Protein AF-A0AAE9PQ59-F1 (afdb_monomer)

InterPro domains:
  IPR004761 Spore germination GerAB [PF03845] (11-155)
  IPR004761 Spore germination GerAB [PTHR34975] (7-155)

Mean predicted aligned error: 8.72 Å

Organism: Paenibacillus polymyxa (NCBI:txid1406)

pLDDT: mean 81.07, std 12.49, range [33.56, 94.94]

Foldseek 3Di:
DDDPPDPPPPDDDPVLVVLLVVCVCPLPCVPVVLVVQCVPVVDPVSVVVVVVVVVVVVVVVVVVVVQCVVVPPDDQLGCQCVVVNVPRSVVVVVVVVVVVVVVVVVSLQVVLVVCCVPPVVPDDSVVVSVVVVVVVVVQVVVPPVSVSVVSVVVVD

Structure (mmCIF, N/CA/C/O backbone):
data_AF-A0AAE9PQ59-F1
#
_entry.id   AF-A0AAE9PQ59-F1
#
loop_
_atom_site.group_PDB
_atom_site.id
_atom_site.type_symbol
_atom_site.label_atom_id
_atom_site.label_alt_id
_atom_site.label_comp_id
_atom_site.label_asym_id
_atom_site.label_entity_id
_atom_site.label_seq_id
_atom_site.pdbx_PDB_ins_code
_atom_site.Cartn_x
_atom_site.Cartn_y
_atom_site.Cartn_z
_atom_site.occupancy
_atom_site.B_iso_or_equiv
_atom_site.auth_seq_id
_atom_site.auth_comp_id
_atom_site.auth_asym_id
_atom_site.auth_atom_id
_atom_site.pdbx_PDB_model_num
ATOM 1 N N . MET A 1 1 ? -29.056 -17.431 19.992 1.00 41.00 1 MET A N 1
ATOM 2 C CA . MET A 1 1 ? -27.764 -17.850 20.576 1.00 41.00 1 MET A CA 1
ATOM 3 C C . MET A 1 1 ? -27.004 -18.661 19.534 1.00 41.00 1 MET A C 1
ATOM 5 O O . MET A 1 1 ? -27.217 -19.858 19.429 1.00 41.00 1 MET A O 1
ATOM 9 N N . SER A 1 2 ? -26.170 -18.008 18.723 1.00 33.56 2 SER A N 1
ATOM 10 C CA . SER A 1 2 ? -25.179 -18.667 17.864 1.00 33.56 2 SER A CA 1
ATOM 11 C C . SER A 1 2 ? -23.840 -18.002 18.156 1.00 33.56 2 SER A C 1
ATOM 13 O O . SER A 1 2 ? -23.603 -16.869 17.738 1.00 33.56 2 SER A O 1
ATOM 15 N N . ASN A 1 3 ? -23.024 -18.677 18.966 1.00 41.50 3 ASN A N 1
ATOM 16 C CA . ASN A 1 3 ? -21.662 -18.279 19.300 1.00 41.50 3 ASN A CA 1
ATOM 17 C C . ASN A 1 3 ? -20.815 -18.270 18.022 1.00 41.50 3 ASN A C 1
ATOM 19 O O . ASN A 1 3 ? -20.245 -19.289 17.642 1.00 41.50 3 ASN A O 1
ATOM 23 N N . ILE A 1 4 ? -20.746 -17.117 17.356 1.00 45.62 4 ILE A N 1
ATOM 24 C CA . ILE A 1 4 ? -19.652 -16.825 16.434 1.00 45.62 4 ILE A CA 1
ATOM 25 C C . ILE A 1 4 ? -18.426 -16.655 17.338 1.00 45.62 4 ILE A C 1
ATOM 27 O O . ILE A 1 4 ? -18.472 -15.800 18.229 1.00 45.62 4 ILE A O 1
ATOM 31 N N . PRO A 1 5 ? -17.370 -17.473 17.196 1.00 38.03 5 PRO A N 1
ATOM 32 C CA . PRO A 1 5 ? -16.169 -17.305 17.998 1.00 38.03 5 PRO A CA 1
ATOM 33 C C . PRO A 1 5 ? -15.669 -15.882 17.764 1.00 38.03 5 PRO A C 1
ATOM 35 O O . PRO A 1 5 ? -15.430 -15.488 16.622 1.00 38.03 5 PRO A O 1
ATOM 38 N N . SER A 1 6 ? -15.574 -15.084 18.831 1.00 37.41 6 SER A N 1
ATOM 39 C CA . SER A 1 6 ? -14.991 -13.753 18.736 1.00 37.41 6 SER A CA 1
ATOM 40 C C . SER A 1 6 ? -13.585 -13.939 18.186 1.00 37.41 6 SER A C 1
ATOM 42 O O . SER A 1 6 ? -12.742 -14.529 18.868 1.00 37.41 6 SER A O 1
ATOM 44 N N . MET A 1 7 ? -13.355 -13.503 16.946 1.00 35.28 7 MET A N 1
ATOM 45 C CA . MET A 1 7 ? -12.026 -13.457 16.354 1.00 35.28 7 MET A CA 1
ATOM 46 C C . MET A 1 7 ? -11.129 -12.766 17.371 1.00 35.28 7 MET A C 1
ATOM 48 O O . MET A 1 7 ? -11.322 -11.586 17.672 1.00 35.28 7 MET A O 1
ATOM 52 N N . LYS A 1 8 ? -10.234 -13.541 17.988 1.00 37.78 8 LYS A N 1
ATOM 53 C CA . LYS A 1 8 ? -9.252 -13.051 18.948 1.00 37.78 8 LYS A CA 1
ATOM 54 C C . LYS A 1 8 ? -8.582 -11.881 18.238 1.00 37.78 8 LYS A C 1
ATOM 56 O O . LYS A 1 8 ? -7.974 -12.100 17.197 1.00 37.78 8 LYS A O 1
ATOM 61 N N . GLN A 1 9 ? -8.799 -10.651 18.707 1.00 48.22 9 GLN A N 1
ATOM 62 C CA . GLN A 1 9 ? -8.164 -9.483 18.105 1.00 48.22 9 GLN A CA 1
ATOM 63 C C . GLN A 1 9 ? -6.660 -9.727 18.198 1.00 48.22 9 GLN A C 1
ATOM 65 O O . GLN A 1 9 ? -6.089 -9.645 19.287 1.00 48.22 9 GLN A O 1
ATOM 70 N N . GLU A 1 10 ? -6.051 -10.129 17.084 1.00 57.03 10 GLU A N 1
ATOM 71 C CA . GLU A 1 10 ? -4.617 -10.346 16.982 1.00 57.03 10 GLU A CA 1
ATOM 72 C C . GLU A 1 10 ? -3.961 -8.979 17.142 1.00 57.03 10 GLU A C 1
ATOM 74 O O . GLU A 1 10 ? -3.911 -8.165 16.220 1.00 57.03 10 GLU A O 1
ATOM 79 N N . LYS A 1 11 ? -3.566 -8.672 18.377 1.00 65.44 11 LYS A N 1
ATOM 80 C CA . LYS A 1 11 ? -2.920 -7.411 18.713 1.00 65.44 11 LYS A CA 1
ATOM 81 C C . LYS A 1 11 ? -1.464 -7.502 18.289 1.00 65.44 11 LYS A C 1
ATOM 83 O O . LYS A 1 11 ? -0.693 -8.249 18.882 1.00 65.44 11 LYS A O 1
ATOM 88 N N . ILE A 1 12 ? -1.110 -6.716 17.284 1.00 79.81 12 ILE A N 1
ATOM 89 C CA . ILE A 1 12 ? 0.272 -6.503 16.860 1.00 79.81 12 ILE A CA 1
ATOM 90 C C . ILE A 1 12 ? 0.923 -5.394 17.694 1.00 79.81 12 ILE A C 1
ATOM 92 O O . ILE A 1 12 ? 0.240 -4.488 18.179 1.00 79.81 12 ILE A O 1
ATOM 96 N N . SER A 1 13 ? 2.241 -5.470 17.879 1.00 85.38 13 SER A N 1
ATOM 97 C CA . SER A 1 13 ? 3.000 -4.432 18.587 1.00 85.38 13 SER A CA 1
ATOM 98 C C . SER A 1 13 ? 2.996 -3.111 17.805 1.00 85.38 13 SER A C 1
ATOM 100 O O . SER A 1 13 ? 2.917 -3.108 16.577 1.00 85.38 13 SER A O 1
ATOM 102 N N . THR A 1 14 ? 3.130 -1.971 18.489 1.00 85.25 14 THR A N 1
ATOM 103 C CA . THR A 1 14 ? 3.183 -0.647 17.843 1.00 85.25 14 THR A CA 1
ATOM 104 C C . THR A 1 14 ? 4.321 -0.549 16.823 1.00 85.25 14 THR A C 1
ATOM 106 O O . THR A 1 14 ? 4.127 0.009 15.746 1.00 85.25 14 THR A O 1
ATOM 109 N N . LEU A 1 15 ? 5.489 -1.131 17.123 1.00 82.88 15 LEU A N 1
ATOM 110 C CA . LEU A 1 15 ? 6.627 -1.174 16.193 1.00 82.88 15 LEU A CA 1
ATOM 111 C C . LEU A 1 15 ? 6.338 -2.050 14.968 1.00 82.88 15 LEU A C 1
ATOM 113 O O . LEU A 1 15 ? 6.599 -1.646 13.841 1.00 82.88 15 LEU A O 1
ATOM 117 N N . GLN A 1 16 ? 5.719 -3.210 15.178 1.00 85.00 16 GLN A N 1
ATOM 118 C CA . GLN A 1 16 ? 5.285 -4.104 14.104 1.00 85.00 16 GLN A CA 1
ATOM 119 C C . GLN A 1 16 ? 4.261 -3.437 13.177 1.00 85.00 16 GLN A C 1
ATOM 121 O O . GLN A 1 16 ? 4.355 -3.545 11.952 1.00 85.00 16 GLN A O 1
ATOM 126 N N . ALA A 1 17 ? 3.305 -2.701 13.750 1.00 85.81 17 ALA A N 1
ATOM 127 C CA . ALA A 1 17 ? 2.348 -1.909 12.988 1.00 85.81 17 ALA A CA 1
ATOM 128 C C . ALA A 1 17 ? 3.050 -0.800 12.196 1.00 85.81 17 ALA A C 1
ATOM 130 O O . ALA A 1 17 ? 2.748 -0.614 11.019 1.00 85.81 17 ALA A O 1
ATOM 131 N N . LEU A 1 18 ? 4.015 -0.106 12.810 1.00 86.44 18 LEU A N 1
ATOM 132 C CA . LEU A 1 18 ? 4.796 0.931 12.143 1.00 86.44 18 LEU A CA 1
ATOM 133 C C . LEU A 1 18 ? 5.537 0.367 10.925 1.00 86.44 18 LEU A C 1
ATOM 135 O O . LEU A 1 18 ? 5.355 0.896 9.834 1.00 86.44 18 LEU A O 1
ATOM 139 N N . PHE A 1 19 ? 6.293 -0.725 11.079 1.00 88.56 19 PHE A N 1
ATOM 140 C CA . PHE A 1 19 ? 7.023 -1.357 9.970 1.00 88.56 19 PHE A CA 1
ATOM 141 C C . PHE A 1 19 ? 6.094 -1.878 8.867 1.00 88.56 19 PHE A C 1
ATOM 143 O O . PHE A 1 19 ? 6.377 -1.743 7.676 1.00 88.56 19 PHE A O 1
ATOM 150 N N . THR A 1 20 ? 4.938 -2.427 9.238 1.00 86.69 20 THR A N 1
ATOM 151 C CA . THR A 1 20 ? 3.944 -2.908 8.265 1.00 86.69 20 THR A CA 1
ATOM 152 C C . THR A 1 20 ? 3.335 -1.756 7.462 1.00 86.69 20 THR A C 1
ATOM 154 O O . THR A 1 20 ? 3.198 -1.841 6.241 1.00 86.69 20 THR A O 1
ATOM 157 N N . VAL A 1 21 ? 3.006 -0.642 8.118 1.00 87.06 21 VAL A N 1
ATOM 158 C CA . VAL A 1 21 ? 2.459 0.538 7.435 1.00 87.06 21 VAL A CA 1
ATOM 159 C C . VAL A 1 21 ? 3.519 1.191 6.551 1.00 87.06 21 VAL A C 1
ATOM 161 O O . VAL A 1 21 ? 3.234 1.488 5.392 1.00 87.06 21 VAL A O 1
ATOM 164 N N . THR A 1 22 ? 4.744 1.381 7.048 1.00 84.50 22 THR A N 1
ATOM 165 C CA . THR A 1 22 ? 5.814 2.010 6.262 1.00 84.50 22 THR A CA 1
ATOM 166 C C . THR A 1 22 ? 6.184 1.164 5.049 1.00 84.50 22 THR A C 1
ATOM 168 O O . THR A 1 22 ? 6.220 1.698 3.942 1.00 84.50 22 THR A O 1
ATOM 171 N N . SER A 1 23 ? 6.375 -0.150 5.206 1.00 84.12 23 SER A N 1
ATOM 172 C CA . SER A 1 23 ? 6.676 -1.057 4.084 1.00 84.12 23 SER A CA 1
ATOM 173 C C . SER A 1 23 ? 5.619 -1.004 2.978 1.00 84.12 23 SER A C 1
ATOM 175 O O . SER A 1 23 ? 5.965 -0.958 1.797 1.00 84.12 23 SER A O 1
ATOM 177 N N . THR A 1 24 ? 4.337 -0.912 3.345 1.00 81.62 24 THR A N 1
ATOM 178 C CA . THR A 1 24 ? 3.233 -0.783 2.382 1.00 81.62 24 THR A CA 1
ATOM 179 C C . THR A 1 24 ? 3.318 0.524 1.583 1.00 81.62 24 THR A C 1
ATOM 181 O O . THR A 1 24 ? 3.036 0.533 0.386 1.00 81.62 24 THR A O 1
ATOM 184 N N . VAL A 1 25 ? 3.748 1.624 2.211 1.00 79.94 25 VAL A N 1
ATOM 185 C CA . VAL A 1 25 ? 3.938 2.925 1.540 1.00 79.94 25 VAL A CA 1
ATOM 186 C C . VAL A 1 25 ? 5.140 2.896 0.585 1.00 79.94 25 VAL A C 1
ATOM 188 O O . VAL A 1 25 ? 5.068 3.456 -0.511 1.00 79.94 25 VAL A O 1
ATOM 191 N N . TYR A 1 26 ? 6.225 2.212 0.961 1.00 75.44 26 TYR A N 1
ATOM 192 C CA . TYR A 1 26 ? 7.445 2.123 0.149 1.00 75.44 26 TYR A CA 1
ATOM 193 C C . TYR A 1 26 ? 7.318 1.215 -1.086 1.00 75.44 26 TYR A C 1
ATOM 195 O O . TYR A 1 26 ? 8.046 1.431 -2.051 1.00 75.44 26 TYR A O 1
ATOM 203 N N . ALA A 1 27 ? 6.401 0.240 -1.086 1.00 67.56 27 ALA A N 1
ATOM 204 C CA . ALA A 1 27 ? 6.369 -0.869 -2.049 1.00 67.56 27 ALA A CA 1
ATOM 205 C C . ALA A 1 27 ? 6.432 -0.465 -3.535 1.00 67.56 27 ALA A C 1
ATOM 207 O O . ALA A 1 27 ? 7.113 -1.116 -4.320 1.00 67.56 27 ALA A O 1
ATOM 208 N N . VAL A 1 28 ? 5.724 0.592 -3.938 1.00 59.75 28 VAL A N 1
ATOM 209 C CA . VAL A 1 28 ? 5.705 1.052 -5.341 1.00 59.75 28 VAL A CA 1
ATOM 210 C C . VAL A 1 28 ? 5.711 2.573 -5.450 1.00 59.75 28 VAL A C 1
ATOM 212 O O . VAL A 1 28 ? 6.347 3.128 -6.348 1.00 59.75 28 VAL A O 1
ATOM 215 N N . GLY A 1 29 ? 5.049 3.259 -4.513 1.00 61.50 29 GLY A N 1
ATOM 216 C CA . GLY A 1 29 ? 4.846 4.703 -4.582 1.00 61.50 29 GLY A CA 1
ATOM 217 C C . GLY A 1 29 ? 6.147 5.495 -4.693 1.00 61.50 29 GLY A C 1
ATOM 218 O O . GLY A 1 29 ? 6.212 6.442 -5.471 1.00 61.50 29 GLY A O 1
ATOM 219 N N . ILE A 1 30 ? 7.209 5.087 -3.993 1.00 64.38 30 ILE A N 1
ATOM 220 C CA . ILE A 1 30 ? 8.445 5.877 -3.952 1.00 64.38 30 ILE A CA 1
ATOM 221 C C . ILE A 1 30 ? 9.228 5.868 -5.269 1.00 64.38 30 ILE A C 1
ATOM 223 O O . ILE A 1 30 ? 9.955 6.816 -5.540 1.00 64.38 30 ILE A O 1
ATOM 227 N N . VAL A 1 31 ? 9.069 4.837 -6.105 1.00 60.06 31 VAL A N 1
ATOM 228 C CA . VAL A 1 31 ? 9.792 4.726 -7.384 1.00 60.06 31 VAL A CA 1
ATOM 229 C C . VAL A 1 31 ? 8.940 5.244 -8.543 1.00 60.06 31 VAL A C 1
ATOM 231 O O . VAL A 1 31 ? 9.450 5.926 -9.433 1.00 60.06 31 VAL A O 1
ATOM 234 N N . SER A 1 32 ? 7.629 4.981 -8.536 1.00 66.94 32 SER A N 1
ATOM 235 C CA . SER A 1 32 ? 6.746 5.388 -9.635 1.00 66.94 32 SER A CA 1
ATOM 236 C C . SER A 1 32 ? 6.338 6.864 -9.575 1.00 66.94 32 SER A C 1
ATOM 238 O O . SER A 1 32 ? 6.180 7.491 -10.626 1.00 66.94 32 SER A O 1
ATOM 240 N N . LEU A 1 33 ? 6.170 7.439 -8.374 1.00 72.25 33 LEU A N 1
ATOM 241 C CA . LEU A 1 33 ? 5.720 8.830 -8.219 1.00 72.25 33 LEU A CA 1
ATOM 242 C C . LEU A 1 33 ? 6.760 9.842 -8.720 1.00 72.25 33 LEU A C 1
ATOM 244 O O . LEU A 1 33 ? 6.387 10.671 -9.552 1.00 72.25 33 LEU A O 1
ATOM 248 N N . PRO A 1 34 ? 8.049 9.782 -8.324 1.00 71.19 34 PRO A N 1
ATOM 249 C CA . PRO A 1 34 ? 9.036 10.746 -8.804 1.00 71.19 34 PRO A CA 1
ATOM 250 C C . PRO A 1 34 ? 9.231 10.659 -10.313 1.00 71.19 34 PRO A C 1
ATOM 252 O O . PRO A 1 34 ? 9.372 11.689 -10.961 1.00 71.19 34 PRO A O 1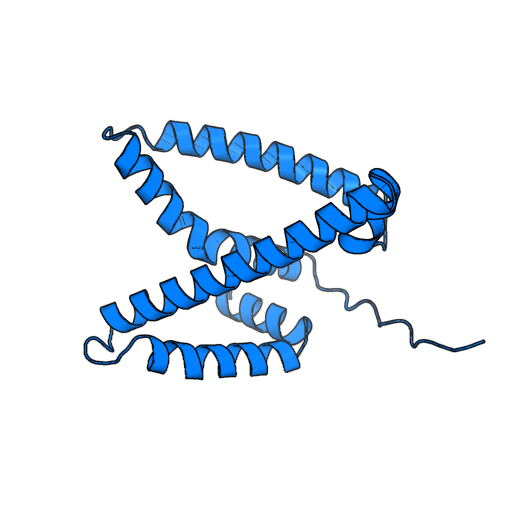
ATOM 255 N N . ARG A 1 35 ? 9.170 9.447 -10.883 1.00 69.50 35 ARG A N 1
ATOM 256 C CA . ARG A 1 35 ? 9.253 9.237 -12.331 1.00 69.50 35 ARG A CA 1
ATOM 257 C C . ARG A 1 35 ? 8.100 9.915 -13.070 1.00 69.50 35 ARG A C 1
ATOM 259 O O . ARG A 1 35 ? 8.342 10.652 -14.017 1.00 69.50 35 ARG A O 1
ATOM 266 N N . THR A 1 36 ? 6.868 9.709 -12.608 1.00 75.31 36 THR A N 1
ATOM 267 C CA . THR A 1 36 ? 5.676 10.294 -13.244 1.00 75.31 36 THR A CA 1
ATOM 268 C C . THR A 1 36 ? 5.693 11.819 -13.157 1.00 75.31 36 THR A C 1
ATOM 270 O O . THR A 1 36 ? 5.381 12.501 -14.130 1.00 75.31 36 THR A O 1
ATOM 273 N N . ILE A 1 37 ? 6.094 12.366 -12.005 1.00 74.06 37 ILE A N 1
ATOM 274 C CA . ILE A 1 37 ? 6.195 13.816 -11.820 1.00 74.06 37 ILE A CA 1
ATOM 275 C C . ILE A 1 37 ? 7.333 14.369 -12.689 1.00 74.06 37 ILE A C 1
ATOM 277 O O . ILE A 1 37 ? 7.118 15.330 -13.413 1.00 74.06 37 ILE A O 1
ATOM 281 N N . ALA A 1 38 ? 8.509 13.738 -12.709 1.00 75.12 38 ALA A N 1
ATOM 282 C CA . ALA A 1 38 ? 9.631 14.175 -13.542 1.00 75.12 38 ALA A CA 1
ATOM 283 C C . ALA A 1 38 ? 9.297 14.180 -15.046 1.00 75.12 38 ALA A C 1
ATOM 285 O O . ALA A 1 38 ? 9.640 15.133 -15.747 1.00 75.12 38 ALA A O 1
ATOM 286 N N . GLU A 1 39 ? 8.590 13.155 -15.537 1.00 75.38 39 GLU A N 1
ATOM 287 C CA . GLU A 1 39 ? 8.141 13.072 -16.935 1.00 75.38 39 GLU A CA 1
ATOM 288 C C . GLU A 1 39 ? 7.164 14.208 -17.304 1.00 75.38 39 GLU A C 1
ATOM 290 O O . GLU A 1 39 ? 7.192 14.701 -18.434 1.00 75.38 39 GLU A O 1
ATOM 295 N N . GLN A 1 40 ? 6.333 14.661 -16.358 1.00 76.50 40 GLN A N 1
ATOM 296 C CA . GLN A 1 40 ? 5.357 15.731 -16.586 1.00 76.50 40 GLN A CA 1
ATOM 297 C C . GLN A 1 40 ? 5.942 17.135 -16.418 1.00 76.50 40 GLN A C 1
ATOM 299 O O . GLN A 1 40 ? 5.677 18.006 -17.247 1.00 76.50 40 GLN A O 1
ATOM 304 N N . THR A 1 41 ? 6.737 17.369 -15.373 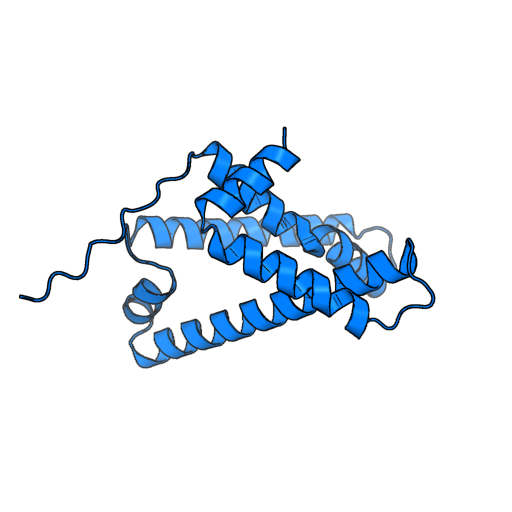1.00 73.62 41 THR A N 1
ATOM 305 C CA . THR A 1 41 ? 7.240 18.710 -15.052 1.00 73.62 41 THR A CA 1
ATOM 306 C C . THR A 1 41 ? 8.400 19.117 -15.965 1.00 73.62 41 THR A C 1
ATOM 308 O O . THR A 1 41 ? 8.611 20.308 -16.166 1.00 73.62 41 THR A O 1
ATOM 311 N N . LYS A 1 42 ? 9.141 18.155 -16.553 1.00 72.06 42 LYS A N 1
ATOM 312 C CA . LYS A 1 42 ? 10.327 18.362 -17.426 1.00 72.06 42 LYS A CA 1
ATOM 313 C C . LYS A 1 42 ? 11.426 19.266 -16.840 1.00 72.06 42 LYS A C 1
ATOM 315 O O . LYS A 1 42 ? 12.406 19.564 -17.519 1.00 72.06 42 LYS A O 1
ATOM 320 N N . THR A 1 43 ? 11.283 19.679 -15.588 1.00 71.19 43 THR A N 1
ATOM 321 C CA . THR A 1 43 ? 12.207 20.506 -14.824 1.00 71.19 43 THR A CA 1
ATOM 322 C C . THR A 1 43 ? 12.691 19.736 -13.595 1.00 71.19 43 THR A C 1
ATOM 324 O O . THR A 1 43 ? 11.975 18.879 -13.071 1.00 71.19 43 THR A O 1
ATOM 327 N N . PRO A 1 44 ? 13.907 20.028 -13.107 1.00 67.75 44 PRO A N 1
ATOM 328 C CA . PRO A 1 44 ? 14.474 19.374 -11.927 1.00 67.75 44 PRO A CA 1
ATOM 329 C C . PRO A 1 44 ? 13.774 19.738 -10.598 1.00 67.75 44 PRO A C 1
ATOM 331 O O . PRO A 1 44 ? 14.066 19.125 -9.573 1.00 67.75 44 PRO A O 1
ATOM 334 N N . ASP A 1 45 ? 12.802 20.657 -10.594 1.00 75.56 45 ASP A N 1
ATOM 335 C CA . ASP A 1 45 ? 12.067 21.115 -9.399 1.00 75.56 45 ASP A CA 1
ATOM 336 C C . ASP A 1 45 ? 10.966 20.143 -8.913 1.00 75.56 45 ASP A C 1
ATOM 338 O O . ASP A 1 45 ? 9.961 20.532 -8.318 1.00 75.56 45 ASP A O 1
ATOM 342 N N . VAL A 1 46 ? 11.161 18.837 -9.121 1.00 75.75 46 VAL A N 1
ATOM 343 C CA . VAL A 1 46 ? 10.237 17.758 -8.710 1.00 75.75 46 VAL A CA 1
ATOM 344 C C . VAL A 1 46 ? 10.028 17.726 -7.187 1.00 75.75 46 VAL A C 1
ATOM 346 O O . VAL A 1 46 ? 8.962 17.339 -6.702 1.00 75.75 46 VAL A O 1
ATOM 349 N N . TRP A 1 47 ? 11.029 18.172 -6.422 1.00 79.56 47 TRP A N 1
ATOM 350 C CA . TRP A 1 47 ? 11.024 18.152 -4.957 1.00 79.56 47 TRP A CA 1
ATOM 351 C C . TRP A 1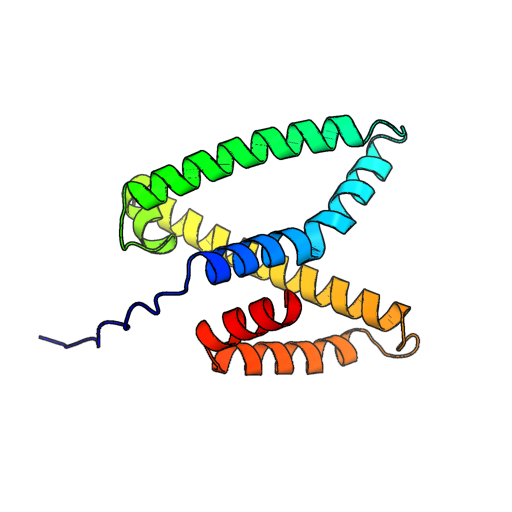 47 ? 9.898 18.999 -4.343 1.00 79.56 47 TRP A C 1
ATOM 353 O O . TRP A 1 47 ? 9.335 18.611 -3.319 1.00 79.56 47 TRP A O 1
ATOM 363 N N . GLN A 1 48 ? 9.508 20.109 -4.981 1.00 81.88 48 GLN A N 1
ATOM 364 C CA . GLN A 1 48 ? 8.438 20.983 -4.484 1.00 81.88 48 GLN A CA 1
ATOM 365 C C . GLN A 1 48 ? 7.068 20.305 -4.577 1.00 81.88 48 GLN A C 1
ATOM 367 O O . GLN A 1 48 ? 6.288 20.328 -3.623 1.00 81.88 48 GLN A O 1
ATOM 372 N N . GLY A 1 49 ? 6.798 19.640 -5.705 1.00 81.50 49 GLY A N 1
ATOM 373 C CA . GLY A 1 49 ? 5.575 18.861 -5.896 1.00 81.50 49 GLY A CA 1
ATOM 374 C C . GLY A 1 49 ? 5.482 17.696 -4.912 1.00 81.50 49 GLY A C 1
ATOM 375 O O . GLY A 1 49 ? 4.420 17.451 -4.338 1.00 81.50 49 GLY A O 1
ATOM 376 N N . LEU A 1 50 ? 6.609 17.028 -4.647 1.00 81.88 50 LEU A N 1
ATOM 377 C CA . LEU A 1 50 ? 6.672 15.938 -3.675 1.00 81.88 50 LEU A CA 1
ATOM 378 C C . LEU A 1 50 ? 6.391 16.418 -2.241 1.00 81.88 50 LEU A C 1
ATOM 380 O O . LEU A 1 50 ? 5.657 15.751 -1.507 1.00 81.88 50 LEU A O 1
ATOM 384 N N . LEU A 1 51 ? 6.922 17.581 -1.848 1.00 86.00 51 LEU A N 1
ATOM 385 C CA . LEU A 1 51 ? 6.643 18.181 -0.539 1.00 86.00 51 LEU A CA 1
ATOM 386 C C . LEU A 1 51 ? 5.164 18.538 -0.379 1.00 86.00 51 LEU A C 1
ATOM 388 O O . LEU A 1 51 ? 4.564 18.216 0.648 1.00 86.00 51 LEU A O 1
ATOM 392 N N . LEU A 1 52 ? 4.557 19.150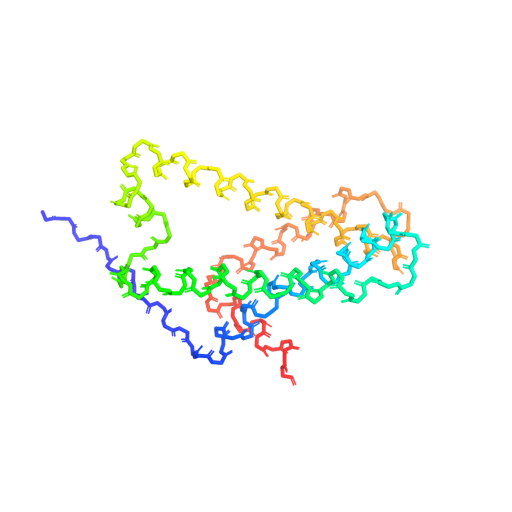 -1.399 1.00 86.12 52 LEU A N 1
ATOM 393 C CA . LEU A 1 52 ? 3.143 19.517 -1.355 1.00 86.12 52 LEU A CA 1
ATOM 394 C C . LEU A 1 52 ? 2.241 18.277 -1.265 1.00 86.12 52 LEU A C 1
ATOM 396 O O . LEU A 1 52 ? 1.331 18.233 -0.436 1.00 86.12 52 LEU A O 1
ATOM 400 N N . ALA A 1 53 ? 2.529 17.244 -2.061 1.00 83.56 53 ALA A N 1
ATOM 401 C CA . ALA A 1 53 ? 1.811 15.972 -2.007 1.00 83.56 53 ALA A CA 1
ATOM 402 C C . ALA A 1 53 ? 1.937 15.297 -0.630 1.00 83.56 53 ALA A C 1
ATOM 404 O O . ALA A 1 53 ? 0.949 14.798 -0.090 1.00 83.56 53 ALA A O 1
ATOM 405 N N . SER A 1 54 ? 3.130 15.338 -0.031 1.00 84.69 54 SER A N 1
ATOM 406 C CA . SER A 1 54 ? 3.378 14.785 1.306 1.00 84.69 54 SER A CA 1
ATOM 407 C C . SER A 1 54 ? 2.581 15.522 2.385 1.00 84.69 54 SER A C 1
ATOM 409 O O . SER A 1 54 ? 1.967 14.884 3.239 1.00 84.69 54 SER A O 1
ATOM 411 N N . LEU A 1 55 ? 2.524 16.857 2.322 1.00 90.06 55 LEU A N 1
ATOM 412 C CA . LEU A 1 55 ? 1.763 17.670 3.274 1.00 90.06 55 LEU A CA 1
ATOM 413 C C . LEU A 1 55 ? 0.257 17.375 3.204 1.00 90.06 55 LEU A C 1
ATOM 415 O O . LEU A 1 55 ? -0.392 17.195 4.237 1.00 90.06 55 LEU A O 1
ATOM 419 N N . LEU A 1 56 ? -0.292 17.260 1.991 1.00 88.19 56 LEU A N 1
ATOM 420 C CA . LEU A 1 56 ? -1.684 16.854 1.786 1.00 88.19 56 LEU A CA 1
ATOM 421 C C . LEU A 1 56 ? -1.937 15.427 2.296 1.00 88.19 56 LEU A C 1
ATOM 423 O O . LEU A 1 56 ? -2.949 15.178 2.953 1.00 88.19 56 LEU A O 1
ATOM 427 N N . GLY A 1 57 ? -0.993 14.508 2.067 1.00 86.56 57 GLY A N 1
ATOM 428 C CA . GLY A 1 57 ? -1.048 13.137 2.574 1.00 86.56 57 GLY A CA 1
ATOM 429 C C . GLY A 1 57 ? -1.142 13.069 4.100 1.00 86.56 57 GLY A C 1
ATOM 430 O O . GLY A 1 57 ? -1.988 12.347 4.629 1.00 86.56 57 GLY A O 1
ATOM 431 N N . ILE A 1 58 ? -0.352 13.879 4.816 1.00 88.19 58 ILE A N 1
ATOM 432 C CA . ILE A 1 58 ? -0.417 13.982 6.285 1.00 88.19 58 ILE A CA 1
ATOM 433 C C . ILE A 1 58 ? -1.815 14.421 6.741 1.00 88.19 58 ILE A C 1
ATOM 435 O O . ILE A 1 58 ? -2.365 13.839 7.678 1.00 88.19 58 ILE A O 1
ATOM 439 N N . GLY A 1 59 ? -2.423 15.397 6.059 1.00 91.38 59 GLY A N 1
ATOM 440 C CA . GLY A 1 59 ? -3.785 15.847 6.357 1.00 91.38 59 GLY A CA 1
ATOM 441 C C . GLY A 1 59 ? -4.824 14.729 6.212 1.00 91.38 59 GLY A C 1
ATOM 442 O O . GLY A 1 59 ? -5.653 14.524 7.101 1.00 91.38 59 GLY A O 1
ATOM 443 N N . VAL A 1 60 ? -4.741 13.947 5.133 1.00 87.94 60 VAL A N 1
ATOM 444 C CA . VAL A 1 60 ? -5.642 12.805 4.895 1.00 87.94 60 VAL A CA 1
ATOM 445 C C . VAL A 1 60 ? -5.455 11.712 5.949 1.00 87.94 60 VAL A C 1
ATOM 447 O O . VAL A 1 60 ? -6.445 11.178 6.460 1.00 87.94 60 VAL A O 1
ATOM 450 N N . ILE A 1 61 ? -4.208 11.399 6.314 1.00 87.56 61 ILE A N 1
ATOM 451 C CA . ILE A 1 61 ? -3.893 10.422 7.366 1.00 87.56 61 ILE A CA 1
ATOM 452 C C . ILE A 1 61 ? -4.464 10.886 8.708 1.00 87.56 61 ILE A C 1
ATOM 454 O O . ILE A 1 61 ? -5.069 10.090 9.424 1.00 87.56 61 ILE A O 1
ATOM 458 N N . PHE A 1 62 ? -4.339 12.173 9.038 1.00 90.00 62 PHE A N 1
ATOM 459 C CA . PHE A 1 62 ? -4.874 12.721 10.282 1.00 90.00 62 PHE A CA 1
ATOM 460 C C . PHE A 1 62 ? -6.395 12.546 10.384 1.00 90.00 62 PHE A C 1
ATOM 462 O O . PHE A 1 62 ? -6.901 12.118 11.425 1.00 90.00 62 PHE A O 1
ATOM 469 N N . ILE A 1 63 ? -7.122 12.802 9.291 1.00 88.69 63 ILE A N 1
ATOM 470 C CA . ILE A 1 63 ? -8.572 12.572 9.221 1.00 88.69 63 ILE A CA 1
ATOM 471 C C . ILE A 1 63 ? -8.890 11.086 9.430 1.00 88.69 63 ILE A C 1
ATOM 473 O O . ILE A 1 63 ? -9.765 10.764 10.234 1.00 88.69 63 ILE A O 1
ATOM 477 N N . HIS A 1 64 ? -8.158 10.181 8.772 1.00 85.50 64 HIS A N 1
ATOM 478 C CA . HIS A 1 64 ? -8.350 8.736 8.932 1.00 85.50 64 HIS A CA 1
ATOM 479 C C . HIS A 1 64 ? -8.127 8.282 10.377 1.00 85.50 64 HIS A C 1
ATOM 481 O O . HIS A 1 64 ? -8.970 7.584 10.940 1.00 85.50 64 HIS A O 1
ATOM 487 N N . VAL A 1 65 ? -7.038 8.721 11.014 1.00 86.69 65 VAL A N 1
ATOM 488 C CA . VAL A 1 65 ? -6.734 8.384 12.412 1.00 86.69 65 VAL A CA 1
ATOM 489 C C . VAL A 1 65 ? -7.830 8.894 13.347 1.00 86.69 65 VAL A C 1
ATOM 491 O O . VAL A 1 65 ? -8.286 8.152 14.219 1.00 86.69 65 VAL A O 1
ATOM 494 N N . LYS A 1 66 ? -8.313 10.127 13.147 1.00 86.50 66 LYS A N 1
ATOM 495 C CA . LYS A 1 66 ? -9.432 10.682 13.925 1.00 86.50 66 LYS A CA 1
ATOM 496 C C . LYS A 1 66 ? -10.718 9.878 13.749 1.00 86.50 66 LYS A C 1
ATOM 498 O O . LYS A 1 66 ? -11.445 9.682 14.723 1.00 86.50 66 LYS A O 1
ATOM 503 N N . LEU A 1 67 ? -10.987 9.381 12.544 1.00 85.12 67 LEU A N 1
ATOM 504 C CA . LEU A 1 67 ? -12.138 8.523 12.267 1.00 85.12 67 LEU A CA 1
ATOM 505 C C . LEU A 1 67 ? -12.030 7.180 13.000 1.00 85.12 67 LEU A C 1
ATOM 507 O O . LEU A 1 67 ? -12.975 6.779 13.678 1.00 85.12 67 LEU A O 1
ATOM 511 N N . CYS A 1 68 ? -10.859 6.541 12.950 1.00 84.56 68 CYS A N 1
ATOM 512 C CA . CYS A 1 68 ? -10.589 5.290 13.663 1.00 84.56 68 CYS A CA 1
ATOM 513 C C . CYS A 1 68 ? -10.702 5.450 15.188 1.00 84.56 68 CYS A C 1
ATOM 515 O O . CYS A 1 68 ? -11.241 4.575 15.861 1.00 84.56 68 CYS A O 1
ATOM 517 N N . GLN A 1 69 ? -10.247 6.581 15.742 1.00 83.69 69 GLN A N 1
ATOM 518 C CA . GLN A 1 69 ? -10.404 6.894 17.169 1.00 83.69 69 GLN A CA 1
ATOM 519 C C . GLN A 1 69 ? -11.870 7.120 17.565 1.00 83.69 69 GLN A C 1
ATOM 521 O O . GLN A 1 69 ? -12.257 6.794 18.685 1.00 83.69 69 GLN A O 1
ATOM 526 N N . ARG A 1 70 ? -12.691 7.671 16.661 1.00 84.56 70 ARG A N 1
ATOM 527 C CA . ARG A 1 70 ? -14.118 7.932 16.905 1.00 84.56 70 ARG A CA 1
ATOM 528 C C . ARG A 1 70 ? -14.976 6.665 16.854 1.00 84.56 70 ARG A C 1
ATOM 530 O O . ARG A 1 70 ? -15.997 6.609 17.534 1.00 84.56 70 ARG A O 1
ATOM 537 N N . PHE A 1 71 ? -14.565 5.658 16.084 1.00 83.00 71 PHE A N 1
ATOM 538 C CA . PHE A 1 71 ? -15.249 4.366 15.963 1.00 83.00 71 PHE A CA 1
ATOM 539 C C . PHE A 1 71 ? -14.340 3.203 16.402 1.00 83.00 71 PHE A C 1
ATOM 541 O O . PHE A 1 71 ? -13.968 2.365 15.576 1.00 83.00 71 PHE A O 1
ATOM 548 N N . PRO A 1 72 ? -13.978 3.124 17.697 1.00 77.06 72 PRO A N 1
ATOM 549 C CA . PRO A 1 72 ? -13.070 2.094 18.183 1.00 77.06 72 PRO A CA 1
ATOM 550 C C . PRO A 1 72 ? -13.674 0.697 17.991 1.00 77.06 72 PRO A C 1
ATOM 552 O O . PRO A 1 72 ? -14.835 0.452 18.315 1.00 77.06 72 PRO A O 1
ATOM 555 N N . GLY A 1 73 ? -12.871 -0.228 17.462 1.00 72.62 73 GLY A N 1
ATOM 556 C CA . GLY A 1 73 ? -13.251 -1.634 17.290 1.00 72.62 73 GLY A CA 1
ATOM 557 C C . GLY A 1 73 ? -14.083 -1.949 16.044 1.00 72.62 73 GLY A C 1
ATOM 558 O O . GLY A 1 73 ? -14.392 -3.118 15.837 1.00 72.62 73 GLY A O 1
ATOM 559 N N . LYS A 1 74 ? -14.409 -0.954 15.209 1.00 77.25 74 LYS A N 1
ATOM 560 C CA . LYS A 1 74 ? -15.032 -1.175 13.896 1.00 77.25 74 LYS A CA 1
ATOM 561 C C . LYS A 1 74 ? -13.985 -1.148 12.792 1.00 77.25 74 LYS A C 1
ATOM 563 O O . LYS A 1 74 ? -13.087 -0.307 12.792 1.00 77.25 74 LYS A O 1
ATOM 568 N N . THR A 1 75 ? -14.115 -2.049 11.829 1.00 81.62 75 THR A N 1
ATOM 569 C CA . THR A 1 75 ? -13.276 -2.043 10.624 1.00 81.62 75 THR A CA 1
ATOM 570 C C . THR A 1 75 ? -13.676 -0.907 9.676 1.00 81.62 75 THR A C 1
ATOM 572 O O . THR A 1 75 ? -14.786 -0.377 9.762 1.00 81.62 75 THR A O 1
ATOM 575 N N . PHE A 1 76 ? -12.791 -0.559 8.734 1.00 79.44 76 PHE A N 1
ATOM 576 C CA . PHE A 1 76 ? -13.072 0.414 7.664 1.00 79.44 76 PHE A CA 1
ATOM 577 C C . PHE A 1 76 ? -14.416 0.149 6.973 1.00 79.44 76 PHE A C 1
ATOM 579 O O . PHE A 1 76 ? -15.234 1.047 6.783 1.00 79.44 76 PHE A O 1
ATOM 586 N N . TYR A 1 77 ? -14.689 -1.125 6.700 1.00 82.31 77 TYR A N 1
ATOM 587 C CA . TYR A 1 77 ? -15.917 -1.566 6.057 1.00 82.31 77 TYR A CA 1
ATOM 588 C C . TYR A 1 77 ? -17.169 -1.399 6.926 1.00 82.31 77 TYR A C 1
ATOM 590 O O . TYR A 1 77 ? -18.268 -1.244 6.395 1.00 82.31 77 TYR A O 1
ATOM 598 N N . GLU A 1 78 ? -17.030 -1.412 8.249 1.00 81.81 78 GLU A N 1
ATOM 599 C CA . GLU A 1 78 ? -18.154 -1.339 9.183 1.00 81.81 78 GLU A CA 1
ATOM 600 C C . GLU A 1 78 ? -18.513 0.090 9.576 1.00 81.81 78 GLU A C 1
ATOM 602 O O . GLU A 1 78 ? -19.690 0.373 9.808 1.00 81.81 78 GLU A O 1
ATOM 607 N N . PHE A 1 79 ? -17.541 1.005 9.661 1.00 85.56 79 PHE A N 1
ATOM 608 C CA . PHE A 1 79 ? -17.853 2.398 9.984 1.00 85.56 79 PHE A CA 1
ATOM 609 C C . PHE A 1 79 ? -18.298 3.208 8.757 1.00 85.56 79 PHE A C 1
ATOM 611 O O . PHE A 1 79 ? -19.091 4.133 8.915 1.00 85.56 79 PHE A O 1
ATOM 618 N N . ASN A 1 80 ? -17.883 2.852 7.534 1.00 83.25 80 ASN A N 1
ATOM 619 C CA . ASN A 1 80 ? -18.292 3.571 6.317 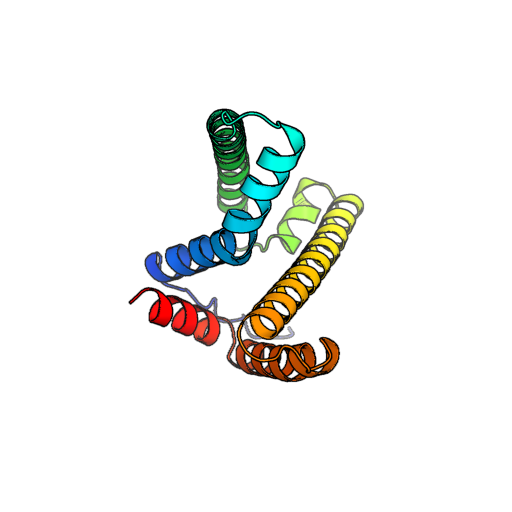1.00 83.25 80 ASN A CA 1
ATOM 620 C C . ASN A 1 80 ? -19.827 3.650 6.133 1.00 83.25 80 ASN A C 1
ATOM 622 O O . ASN A 1 80 ? -20.341 4.753 5.932 1.00 83.25 80 ASN A O 1
ATOM 626 N N . PRO A 1 81 ? -20.597 2.548 6.276 1.00 83.81 81 PRO A N 1
ATOM 627 C CA . PRO A 1 81 ? -22.062 2.588 6.238 1.00 83.81 81 PRO A CA 1
ATOM 628 C C . PRO A 1 81 ? -22.701 3.377 7.383 1.00 83.81 81 PRO A C 1
ATOM 630 O O . PRO A 1 81 ? -23.816 3.870 7.230 1.00 83.81 81 PRO A O 1
ATOM 633 N N . VAL A 1 82 ? -22.018 3.501 8.526 1.00 83.38 82 VAL A N 1
ATOM 634 C CA . VAL A 1 82 ? -22.507 4.257 9.692 1.00 83.38 82 VAL A CA 1
ATOM 635 C C . VAL A 1 82 ? -22.376 5.763 9.462 1.00 83.38 82 VAL A C 1
ATOM 637 O O . VAL A 1 82 ? -23.243 6.517 9.889 1.00 83.38 82 VAL A O 1
ATOM 640 N N . ILE A 1 83 ? -21.313 6.199 8.781 1.00 82.75 83 ILE A N 1
ATOM 641 C CA . ILE A 1 83 ? -21.035 7.621 8.535 1.00 82.75 83 ILE A CA 1
ATOM 642 C C . ILE A 1 83 ? -21.802 8.135 7.311 1.00 82.75 83 ILE A C 1
ATOM 644 O O . ILE A 1 83 ? -22.427 9.188 7.381 1.00 82.75 83 ILE A O 1
ATOM 648 N N . ALA A 1 84 ? -21.753 7.403 6.194 1.00 80.50 84 ALA A N 1
ATOM 649 C CA . ALA A 1 84 ? -22.300 7.849 4.909 1.00 80.50 84 ALA A CA 1
ATOM 650 C C . ALA A 1 84 ? -23.703 7.287 4.600 1.00 80.50 84 ALA A C 1
ATOM 652 O O . ALA A 1 84 ? -24.313 7.651 3.597 1.00 80.50 84 ALA A O 1
ATOM 653 N N . GLY A 1 85 ? -24.224 6.391 5.444 1.00 84.69 85 GLY A N 1
ATOM 654 C CA . GLY A 1 85 ? -25.470 5.659 5.211 1.00 84.69 85 GLY A CA 1
ATOM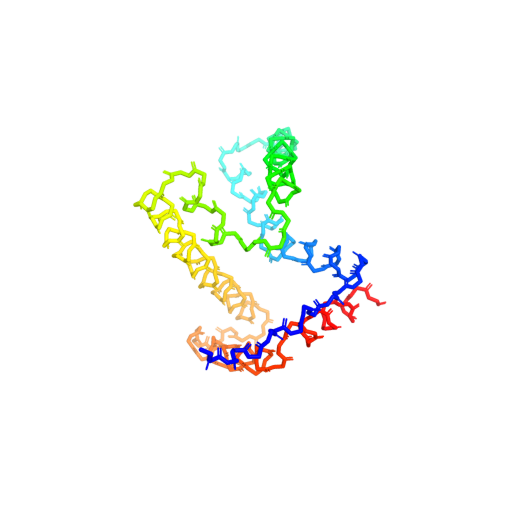 655 C C . GLY A 1 85 ? -25.256 4.331 4.475 1.00 84.69 85 GLY A C 1
ATOM 656 O O . GLY A 1 85 ? -24.234 4.104 3.828 1.00 84.69 85 GLY A O 1
ATOM 657 N N . LYS A 1 86 ? -26.240 3.424 4.569 1.00 82.44 86 LYS A N 1
ATOM 658 C CA . LYS A 1 86 ? -26.116 2.026 4.108 1.00 82.44 86 LYS A CA 1
ATOM 659 C C . LYS A 1 86 ? -25.752 1.905 2.624 1.00 82.44 86 LYS A C 1
ATOM 661 O O . LYS A 1 86 ? -24.876 1.118 2.289 1.00 82.44 86 LYS A O 1
ATOM 666 N N . PHE A 1 87 ? -26.381 2.706 1.762 1.00 86.81 87 PHE A N 1
ATOM 667 C CA . PHE A 1 87 ? -26.171 2.647 0.312 1.00 86.81 87 PHE A CA 1
ATOM 668 C C . PHE A 1 87 ? -24.820 3.246 -0.107 1.00 86.81 87 PHE A C 1
ATOM 670 O O . PHE A 1 87 ? -24.008 2.570 -0.737 1.00 86.81 87 PHE A O 1
ATOM 677 N N . ILE A 1 88 ? -24.536 4.486 0.308 1.00 89.12 88 ILE A N 1
ATOM 678 C CA . ILE A 1 88 ? -23.290 5.186 -0.046 1.00 89.12 88 ILE A CA 1
ATOM 679 C C . ILE A 1 88 ? -22.082 4.503 0.609 1.00 89.12 88 ILE A C 1
ATOM 681 O O . ILE A 1 88 ? -21.060 4.301 -0.041 1.00 89.12 88 ILE A O 1
ATOM 685 N N . GLY A 1 89 ? -22.200 4.067 1.865 1.00 87.12 89 GLY A N 1
ATOM 686 C CA . GLY A 1 89 ? -21.130 3.347 2.550 1.00 87.12 89 GLY A CA 1
ATOM 687 C C . GLY A 1 89 ? -20.818 1.986 1.928 1.00 87.12 89 GLY A C 1
ATOM 688 O O . GLY A 1 89 ? -19.648 1.624 1.827 1.00 87.12 89 GLY A O 1
ATOM 689 N N . GLN A 1 90 ? -21.827 1.250 1.445 1.00 88.25 90 GLN A N 1
ATOM 690 C CA . GLN A 1 90 ? -21.582 0.022 0.679 1.00 88.25 90 GLN A CA 1
ATOM 691 C C . GLN A 1 90 ? -20.882 0.309 -0.652 1.00 88.25 90 GLN A C 1
ATOM 693 O O . GLN A 1 90 ? -19.958 -0.421 -1.007 1.00 88.25 90 GLN A O 1
ATOM 698 N N . LEU A 1 91 ? -21.252 1.384 -1.354 1.00 92.12 91 LEU A N 1
ATOM 699 C CA . LEU A 1 91 ? -20.573 1.780 -2.589 1.00 92.12 91 LEU A CA 1
ATOM 700 C C . LEU A 1 91 ? -19.098 2.138 -2.344 1.00 92.12 91 LEU A C 1
ATOM 702 O O . LEU A 1 91 ? -18.233 1.692 -3.095 1.00 92.12 91 LEU A O 1
ATOM 706 N N . ILE A 1 92 ? -18.798 2.877 -1.270 1.00 90.62 92 ILE A N 1
ATOM 707 C CA . ILE A 1 92 ? -17.419 3.200 -0.864 1.00 90.62 92 ILE A CA 1
ATOM 708 C C . ILE A 1 92 ? -16.629 1.920 -0.580 1.00 90.62 92 ILE A C 1
ATOM 710 O O . ILE A 1 92 ? -15.507 1.772 -1.056 1.00 90.62 92 ILE A O 1
ATOM 714 N N . ASN A 1 93 ? -17.223 0.972 0.146 1.00 91.12 93 ASN A N 1
ATOM 715 C CA . ASN A 1 93 ? -16.585 -0.305 0.458 1.00 91.12 93 ASN A CA 1
ATOM 716 C C . ASN A 1 93 ? -16.252 -1.113 -0.802 1.00 91.12 93 ASN A C 1
ATOM 718 O O . ASN A 1 93 ? -15.139 -1.616 -0.927 1.00 91.12 93 ASN A O 1
ATOM 722 N N . ILE A 1 94 ? -17.195 -1.217 -1.743 1.00 92.75 94 ILE A N 1
ATOM 723 C CA . ILE A 1 94 ? -16.982 -1.927 -3.012 1.00 92.75 94 ILE A CA 1
ATOM 724 C C . ILE A 1 94 ? -15.902 -1.224 -3.838 1.00 92.75 94 ILE A C 1
ATOM 726 O O . ILE A 1 94 ? -14.986 -1.879 -4.331 1.00 92.75 94 ILE A O 1
ATOM 730 N N . SER A 1 95 ? -15.970 0.105 -3.943 1.00 93.06 95 SER A N 1
ATOM 731 C CA . SER A 1 95 ? -14.961 0.910 -4.638 1.00 93.06 95 SER A CA 1
ATOM 732 C C . SER A 1 95 ? -13.565 0.694 -4.048 1.00 93.06 95 SER A C 1
ATOM 734 O O . SER A 1 95 ? -12.601 0.487 -4.781 1.00 93.06 95 SER A O 1
ATOM 736 N N . PHE A 1 96 ? -13.462 0.639 -2.718 1.00 91.00 96 PHE A N 1
ATOM 737 C CA . PHE A 1 96 ? -12.203 0.377 -2.029 1.00 91.00 96 PHE A CA 1
ATOM 738 C C . PHE A 1 96 ? -11.657 -1.030 -2.308 1.00 91.00 96 PHE A C 1
ATOM 740 O O . PHE A 1 96 ? -10.464 -1.175 -2.556 1.00 91.00 96 PHE A O 1
ATOM 747 N N . ILE A 1 97 ? -12.514 -2.057 -2.348 1.00 93.06 97 ILE A N 1
ATOM 748 C CA . ILE A 1 97 ? -12.100 -3.420 -2.725 1.00 93.06 97 ILE A CA 1
ATOM 749 C C . ILE A 1 97 ? -11.539 -3.430 -4.150 1.00 93.06 97 ILE A C 1
ATOM 751 O O . ILE A 1 97 ? -10.441 -3.937 -4.368 1.00 93.06 97 ILE A O 1
ATOM 755 N N . VAL A 1 98 ? -12.254 -2.827 -5.106 1.00 94.94 98 VAL A N 1
ATOM 756 C CA . VAL A 1 98 ? -11.803 -2.732 -6.504 1.00 94.94 98 VAL A CA 1
ATOM 757 C C . VAL A 1 98 ? -10.469 -1.993 -6.595 1.00 94.94 98 VAL A C 1
ATOM 759 O O . VAL A 1 98 ? -9.558 -2.457 -7.280 1.00 94.94 98 VAL A O 1
ATOM 762 N N . TYR A 1 99 ? -10.325 -0.887 -5.863 1.00 90.69 99 TYR A N 1
ATOM 763 C CA . TYR A 1 99 ? -9.075 -0.139 -5.773 1.00 90.69 99 TYR A CA 1
ATOM 764 C C . TYR A 1 99 ? -7.926 -1.010 -5.244 1.00 90.69 99 TYR A C 1
ATOM 766 O O . TYR A 1 99 ? -6.871 -1.086 -5.876 1.00 90.69 99 TYR A O 1
ATOM 774 N N . CYS A 1 100 ? -8.131 -1.733 -4.140 1.00 89.88 100 CYS A N 1
ATOM 775 C CA . CYS A 1 100 ? -7.130 -2.650 -3.593 1.00 89.88 100 CYS A CA 1
ATOM 776 C C . CYS A 1 100 ? -6.751 -3.755 -4.589 1.00 89.88 100 CYS A C 1
ATOM 778 O O . CYS A 1 100 ? -5.567 -4.059 -4.740 1.00 89.88 100 CYS A O 1
ATOM 780 N N . THR A 1 101 ? -7.720 -4.332 -5.304 1.00 92.19 101 THR A N 1
ATOM 781 C CA . THR A 1 101 ? -7.461 -5.347 -6.335 1.00 92.19 101 THR A CA 1
ATOM 782 C C . THR A 1 101 ? -6.657 -4.778 -7.504 1.00 92.19 101 THR A C 1
ATOM 784 O O . THR A 1 101 ? -5.698 -5.412 -7.947 1.00 92.19 101 THR A O 1
ATOM 787 N N . MET A 1 102 ? -6.990 -3.572 -7.976 1.00 91.00 102 MET A N 1
ATOM 788 C CA . MET A 1 102 ? -6.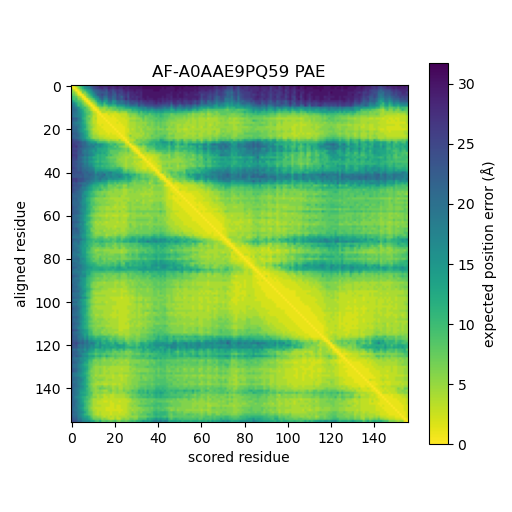237 -2.896 -9.038 1.00 91.00 102 MET A CA 1
ATOM 789 C C . MET A 1 102 ? -4.789 -2.632 -8.623 1.00 91.00 102 MET A C 1
ATOM 791 O O . MET A 1 102 ? -3.870 -2.955 -9.377 1.00 91.00 102 MET A O 1
ATOM 795 N N . ILE A 1 103 ? -4.572 -2.112 -7.411 1.00 87.25 103 ILE A N 1
ATOM 796 C CA . ILE A 1 103 ? -3.224 -1.894 -6.877 1.00 87.25 103 ILE A CA 1
ATOM 797 C C . ILE A 1 103 ? -2.470 -3.221 -6.755 1.00 87.25 103 ILE A C 1
ATOM 799 O O . ILE A 1 103 ? -1.331 -3.307 -7.200 1.00 87.25 103 ILE A O 1
ATOM 803 N N . CYS A 1 104 ? -3.096 -4.279 -6.235 1.00 88.75 104 CYS A N 1
ATOM 804 C CA . CYS A 1 104 ? -2.464 -5.595 -6.126 1.00 88.75 104 CYS A CA 1
ATOM 805 C C . CYS A 1 104 ? -2.016 -6.137 -7.496 1.00 88.75 104 CYS A C 1
ATOM 807 O O . CYS A 1 104 ? -0.872 -6.576 -7.646 1.00 88.75 104 CYS A O 1
ATOM 809 N N . SER A 1 105 ? -2.875 -6.032 -8.516 1.00 90.06 105 SER A N 1
ATOM 810 C CA . SER A 1 105 ? -2.534 -6.416 -9.890 1.00 90.06 105 SER A CA 1
ATOM 811 C C . SER A 1 105 ? -1.373 -5.593 -10.446 1.00 90.06 105 SER A C 1
ATOM 813 O O . SER A 1 105 ? -0.507 -6.138 -11.134 1.00 90.06 105 SER A O 1
ATOM 815 N N . LEU A 1 106 ? -1.352 -4.289 -10.166 1.00 87.38 106 LEU A N 1
ATOM 816 C CA . LEU A 1 106 ? -0.297 -3.391 -10.615 1.00 87.38 106 LEU A CA 1
ATOM 817 C C . LEU A 1 106 ? 1.046 -3.747 -9.962 1.00 87.38 106 LEU A C 1
ATOM 819 O O . LEU A 1 106 ? 2.042 -3.888 -10.667 1.00 87.38 106 LEU A O 1
ATOM 823 N N . VAL A 1 107 ? 1.066 -3.962 -8.643 1.00 85.94 107 VAL A N 1
ATOM 824 C CA . VAL A 1 107 ? 2.271 -4.359 -7.894 1.00 85.94 107 VAL A CA 1
ATOM 825 C C . VAL A 1 107 ? 2.814 -5.695 -8.408 1.00 85.94 107 VAL A C 1
ATOM 827 O O . VAL A 1 107 ? 4.010 -5.804 -8.672 1.00 85.94 107 VAL A O 1
ATOM 830 N N . CYS A 1 108 ? 1.948 -6.694 -8.625 1.00 88.75 108 CYS A N 1
ATOM 831 C CA . CYS A 1 108 ? 2.364 -7.990 -9.175 1.00 88.75 108 CYS A CA 1
ATOM 832 C C . CYS A 1 108 ? 3.011 -7.844 -10.557 1.00 88.75 108 CYS A C 1
ATOM 834 O O . CYS A 1 108 ? 4.024 -8.483 -10.842 1.00 88.75 108 CYS A O 1
ATOM 836 N N . ARG A 1 109 ? 2.450 -6.980 -11.411 1.00 88.06 109 ARG A N 1
ATOM 837 C CA . ARG A 1 109 ? 3.004 -6.713 -12.738 1.00 88.06 109 ARG A CA 1
ATOM 838 C C . ARG A 1 109 ? 4.353 -6.000 -12.665 1.00 88.06 109 ARG A C 1
ATOM 840 O O . ARG A 1 109 ? 5.278 -6.433 -13.344 1.00 88.06 109 ARG A O 1
ATOM 847 N N . MET A 1 110 ? 4.482 -4.967 -11.832 1.00 85.69 110 MET A N 1
ATOM 848 C CA . MET A 1 110 ? 5.754 -4.256 -11.659 1.00 85.69 110 MET A CA 1
ATOM 849 C C . MET A 1 110 ? 6.851 -5.182 -11.136 1.00 85.69 110 MET A C 1
ATOM 851 O O . MET A 1 110 ? 7.965 -5.159 -11.651 1.00 85.69 110 MET A O 1
ATOM 855 N N . MET A 1 111 ? 6.527 -6.045 -10.169 1.00 85.69 111 MET A N 1
ATOM 856 C CA . MET A 1 111 ? 7.471 -7.036 -9.652 1.00 85.69 111 MET A CA 1
ATOM 857 C C . MET A 1 111 ? 7.922 -8.013 -10.749 1.00 85.69 111 MET A C 1
ATOM 859 O O . MET A 1 111 ? 9.110 -8.308 -10.872 1.00 85.69 111 MET A O 1
ATOM 863 N N . ALA A 1 112 ? 6.995 -8.491 -11.582 1.00 88.94 112 ALA A N 1
ATOM 864 C CA . ALA A 1 112 ? 7.326 -9.398 -12.678 1.00 88.94 112 ALA A CA 1
ATOM 865 C C . ALA A 1 112 ? 8.178 -8.727 -13.771 1.00 88.94 112 ALA A C 1
ATOM 867 O O . ALA A 1 112 ? 9.107 -9.347 -14.288 1.00 88.94 112 ALA A O 1
ATOM 868 N N . GLU A 1 113 ? 7.894 -7.466 -14.109 1.00 87.19 113 GLU A N 1
ATOM 869 C CA . GLU A 1 113 ? 8.699 -6.671 -15.047 1.00 87.19 113 GLU A CA 1
ATOM 870 C C . GLU A 1 113 ? 10.108 -6.412 -14.494 1.00 87.19 113 GLU A C 1
ATOM 872 O O . GLU A 1 113 ? 11.091 -6.567 -15.221 1.00 87.19 113 GLU A O 1
ATOM 877 N N . PHE A 1 114 ? 10.217 -6.116 -13.198 1.00 85.56 114 PHE A N 1
ATOM 878 C CA . PHE A 1 114 ? 11.494 -5.951 -12.510 1.00 85.56 114 PHE A CA 1
ATOM 879 C C . PHE A 1 114 ? 12.329 -7.239 -12.530 1.00 85.56 114 PHE A C 1
ATOM 881 O O . PHE A 1 114 ? 13.490 -7.214 -12.934 1.00 85.56 114 PHE A O 1
ATOM 888 N N . LEU A 1 115 ? 11.736 -8.388 -12.187 1.00 87.06 115 LEU A N 1
ATOM 889 C CA . LEU A 1 115 ? 12.450 -9.670 -12.186 1.00 87.06 115 LEU A CA 1
ATOM 890 C C . LEU A 1 115 ? 12.869 -10.108 -13.597 1.00 87.06 115 LEU A C 1
ATOM 892 O O . LEU A 1 115 ? 13.959 -10.653 -13.792 1.00 87.06 115 LEU A O 1
ATOM 896 N N . LYS A 1 116 ? 12.023 -9.833 -14.596 1.00 86.88 116 LYS A N 1
ATOM 897 C CA . LYS A 1 116 ? 12.359 -10.051 -16.004 1.00 86.88 116 LYS A CA 1
ATOM 898 C C . LYS A 1 116 ? 13.565 -9.210 -16.426 1.00 86.88 116 LYS A C 1
ATOM 900 O O . LYS A 1 116 ? 14.437 -9.737 -17.107 1.00 86.88 116 LYS A O 1
ATOM 905 N N . GLY A 1 117 ? 13.612 -7.939 -16.021 1.00 85.06 117 GLY A N 1
ATOM 906 C CA . GLY A 1 117 ? 14.719 -7.031 -16.328 1.00 85.06 117 GLY A CA 1
ATOM 907 C C . GLY A 1 117 ? 16.024 -7.360 -15.598 1.00 85.06 117 GLY A C 1
ATOM 908 O O . GLY A 1 117 ? 17.088 -7.036 -16.109 1.00 85.06 117 GLY A O 1
ATOM 909 N N . LEU A 1 118 ? 15.957 -8.007 -14.430 1.00 84.50 118 LEU A N 1
ATOM 910 C CA . LEU A 1 118 ? 17.146 -8.369 -13.651 1.00 84.50 118 LEU A CA 1
ATOM 911 C C . LEU A 1 118 ? 17.777 -9.708 -14.045 1.00 84.50 118 LEU A C 1
ATOM 913 O O . LEU A 1 118 ? 18.999 -9.813 -14.060 1.00 84.50 118 LEU A O 1
ATOM 917 N N . ALA A 1 119 ? 16.967 -10.749 -14.269 1.00 81.56 119 ALA A N 1
ATOM 918 C CA . ALA A 1 119 ? 17.480 -12.123 -14.345 1.00 81.56 119 ALA A CA 1
ATOM 919 C C . ALA A 1 119 ? 16.783 -13.022 -15.380 1.00 81.56 119 ALA A C 1
ATOM 921 O O . ALA A 1 119 ? 17.370 -14.004 -15.830 1.00 81.56 119 ALA A O 1
ATOM 922 N N . LEU A 1 120 ? 15.528 -12.733 -15.750 1.00 81.00 120 LEU A N 1
ATOM 923 C CA . LEU A 1 120 ? 14.678 -13.632 -16.546 1.00 81.00 120 LEU A CA 1
ATOM 924 C C . LEU A 1 120 ? 14.256 -13.023 -17.896 1.00 81.00 120 LEU A C 1
ATOM 926 O O . LEU A 1 120 ? 13.106 -13.162 -18.311 1.00 81.00 120 LEU A O 1
ATOM 930 N N . GLU A 1 121 ? 15.182 -12.397 -18.623 1.00 76.81 121 GLU A N 1
ATOM 931 C CA . GLU A 1 121 ? 14.896 -11.626 -19.849 1.00 76.81 121 GLU A CA 1
ATOM 932 C C . GLU A 1 121 ? 14.059 -12.385 -20.897 1.00 76.81 121 GLU A C 1
ATOM 934 O O . GLU A 1 121 ? 13.185 -11.812 -21.557 1.00 76.81 121 GLU A O 1
ATOM 939 N N . ARG A 1 122 ? 14.303 -13.695 -21.035 1.00 81.38 122 ARG A N 1
ATOM 940 C CA . ARG A 1 122 ? 13.656 -14.577 -22.022 1.00 81.38 122 ARG A CA 1
ATOM 941 C C . ARG A 1 122 ? 12.312 -15.154 -21.565 1.00 81.38 122 ARG A C 1
ATOM 943 O O . ARG A 1 122 ? 11.587 -15.700 -22.393 1.00 81.38 122 ARG A O 1
ATOM 950 N N . THR A 1 123 ? 11.960 -15.044 -20.284 1.00 86.62 123 THR A N 1
ATOM 951 C CA . THR A 1 123 ? 10.750 -15.679 -19.739 1.00 86.62 123 THR A CA 1
ATOM 952 C C . THR A 1 123 ? 9.524 -14.776 -19.951 1.00 86.62 123 THR A C 1
ATOM 954 O O . THR A 1 123 ? 9.590 -13.571 -19.682 1.00 86.62 123 THR A O 1
ATOM 957 N N . PRO A 1 124 ? 8.381 -15.303 -20.432 1.00 85.75 124 PRO A N 1
ATOM 958 C CA . PRO A 1 124 ? 7.140 -14.541 -20.504 1.00 85.75 124 PRO A CA 1
ATOM 959 C C . PRO A 1 124 ? 6.648 -14.159 -19.103 1.00 85.75 124 PRO A C 1
ATOM 961 O O . PRO A 1 124 ? 6.683 -14.962 -18.172 1.00 85.75 124 PRO A O 1
ATOM 964 N N . ILE A 1 125 ? 6.116 -12.942 -18.974 1.00 85.81 125 ILE A N 1
ATOM 965 C CA . ILE A 1 125 ? 5.671 -12.350 -17.699 1.00 85.81 125 ILE A CA 1
ATOM 966 C C . ILE A 1 125 ? 4.661 -13.245 -16.961 1.00 85.81 125 ILE A C 1
ATOM 968 O O . ILE A 1 125 ? 4.732 -13.371 -15.742 1.00 85.81 125 ILE A O 1
ATOM 972 N N . GLY A 1 126 ? 3.770 -13.931 -17.686 1.00 85.56 126 GLY A N 1
ATOM 973 C CA . GLY A 1 126 ? 2.788 -14.8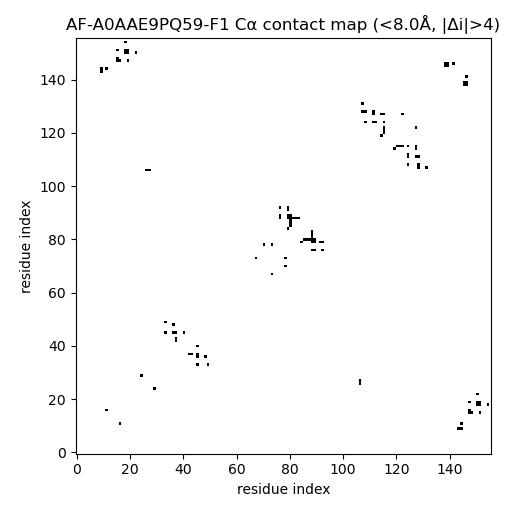40 -17.084 1.00 85.56 126 GLY A CA 1
ATOM 974 C C . GLY A 1 126 ? 3.413 -15.989 -16.280 1.00 85.56 126 GLY A C 1
ATOM 975 O O . GLY A 1 126 ? 2.910 -16.317 -15.208 1.00 85.56 126 GLY A O 1
ATOM 976 N N . MET A 1 127 ? 4.545 -16.544 -16.737 1.00 88.50 127 MET A N 1
ATOM 977 C CA . MET A 1 127 ? 5.256 -17.604 -16.004 1.00 88.50 127 MET A CA 1
ATOM 978 C C . MET A 1 127 ? 5.968 -17.087 -14.751 1.00 88.50 127 MET A C 1
ATOM 980 O O . MET A 1 127 ? 6.206 -17.867 -13.839 1.00 88.50 127 MET A O 1
ATOM 984 N N . ILE A 1 128 ? 6.272 -15.789 -14.681 1.00 88.81 128 ILE A N 1
ATOM 985 C CA . ILE A 1 128 ? 6.868 -15.158 -13.495 1.00 88.81 128 ILE A CA 1
ATOM 986 C C . ILE A 1 128 ? 5.789 -14.835 -12.453 1.00 88.81 128 ILE A C 1
ATOM 988 O O . ILE A 1 128 ? 5.987 -15.040 -11.257 1.00 88.81 128 ILE A O 1
ATOM 992 N N . ILE A 1 129 ? 4.622 -14.363 -12.899 1.00 91.06 129 ILE A N 1
ATOM 993 C CA . ILE A 1 129 ? 3.514 -13.995 -12.006 1.00 91.06 129 ILE A CA 1
ATOM 994 C C . ILE A 1 129 ? 2.936 -15.225 -11.295 1.00 91.06 129 ILE A C 1
ATOM 996 O O . ILE A 1 129 ? 2.588 -15.140 -10.121 1.00 91.06 129 ILE A O 1
ATOM 1000 N N . PHE A 1 130 ? 2.848 -16.373 -11.970 1.00 90.69 130 PHE A N 1
ATOM 1001 C CA . PHE A 1 130 ? 2.252 -17.586 -11.402 1.00 90.69 130 PHE A CA 1
ATOM 1002 C C . PHE A 1 130 ? 2.896 -18.060 -10.076 1.00 90.69 130 PHE A C 1
ATOM 1004 O O . PHE A 1 130 ? 2.176 -18.160 -9.080 1.00 90.69 130 PHE A O 1
ATOM 1011 N N . PRO A 1 131 ? 4.221 -18.302 -9.988 1.00 90.94 131 PRO A N 1
ATOM 1012 C CA . PRO A 1 131 ? 4.861 -18.673 -8.725 1.00 90.94 131 PRO A CA 1
ATOM 1013 C C . PRO A 1 131 ? 4.786 -17.552 -7.681 1.00 90.94 131 PRO A C 1
ATOM 1015 O O . PRO A 1 131 ? 4.687 -17.834 -6.488 1.00 90.94 131 PRO A O 1
ATOM 1018 N N . PHE A 1 132 ? 4.772 -16.287 -8.110 1.00 88.88 132 PHE A N 1
ATOM 1019 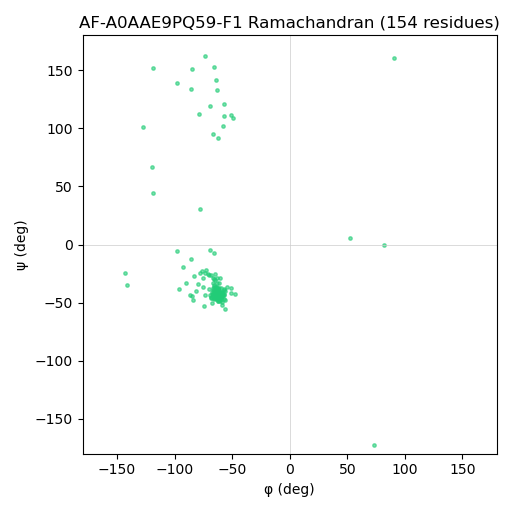C CA . PHE A 1 132 ? 4.616 -15.151 -7.204 1.00 88.88 132 PHE A CA 1
ATOM 1020 C C . PHE A 1 132 ? 3.234 -15.141 -6.532 1.00 88.88 132 PHE A C 1
ATOM 1022 O O . PHE A 1 132 ? 3.136 -14.965 -5.319 1.00 88.88 132 PHE A O 1
ATOM 1029 N N . LEU A 1 133 ? 2.169 -15.422 -7.289 1.00 91.75 133 LEU A N 1
ATOM 1030 C CA . LEU A 1 133 ? 0.816 -15.568 -6.747 1.00 91.75 133 LEU A CA 1
ATOM 1031 C C . LEU A 1 133 ? 0.705 -16.748 -5.776 1.00 91.75 133 LEU A C 1
ATOM 1033 O O . LEU A 1 133 ? 0.062 -16.610 -4.736 1.00 91.75 133 LEU A O 1
ATOM 1037 N N . LEU A 1 134 ? 1.350 -17.882 -6.073 1.00 92.81 134 LEU A N 1
ATOM 1038 C CA . LEU A 1 134 ? 1.392 -19.026 -5.155 1.00 92.81 134 LEU A CA 1
ATOM 1039 C C . LEU A 1 134 ? 2.078 -18.667 -3.832 1.00 92.81 134 LEU A C 1
ATOM 1041 O O . LEU A 1 134 ? 1.578 -19.020 -2.765 1.00 92.81 134 LEU A O 1
ATOM 1045 N N . LEU A 1 135 ? 3.185 -17.926 -3.895 1.00 90.81 135 LEU A N 1
ATOM 1046 C CA . LEU A 1 135 ? 3.913 -17.472 -2.713 1.00 90.81 135 LEU A CA 1
ATOM 1047 C C . LEU A 1 135 ? 3.081 -16.499 -1.865 1.00 90.81 135 LEU A C 1
ATOM 1049 O O . LEU A 1 135 ? 3.018 -16.652 -0.645 1.00 90.81 135 LEU A O 1
ATOM 1053 N N . ILE A 1 136 ? 2.389 -15.546 -2.498 1.00 89.25 136 ILE A N 1
ATOM 1054 C CA . ILE A 1 136 ? 1.460 -14.644 -1.800 1.00 89.25 136 ILE A CA 1
ATOM 1055 C C . ILE A 1 136 ? 0.319 -15.444 -1.164 1.00 89.25 136 ILE A C 1
ATOM 1057 O O . ILE A 1 136 ? -0.000 -15.226 0.002 1.00 89.25 136 ILE A O 1
ATOM 1061 N N . GLY A 1 137 ? -0.265 -16.400 -1.894 1.00 91.00 137 GLY A N 1
ATOM 1062 C CA . GLY A 1 137 ? -1.317 -17.277 -1.379 1.00 91.00 137 GLY A CA 1
ATOM 1063 C C . GLY A 1 137 ? -0.863 -18.051 -0.140 1.00 91.00 137 GLY A C 1
ATOM 1064 O O . GLY A 1 137 ? -1.540 -18.033 0.888 1.00 91.00 137 GLY A O 1
ATOM 1065 N N . TYR A 1 138 ? 0.331 -18.643 -0.191 1.00 91.31 138 TYR A N 1
ATOM 1066 C CA . TYR A 1 138 ? 0.933 -19.325 0.954 1.00 91.31 138 TYR A CA 1
ATOM 1067 C C . TYR A 1 138 ? 1.136 -18.384 2.151 1.00 91.31 138 TYR A C 1
ATOM 1069 O O . TYR A 1 138 ? 0.772 -18.723 3.277 1.00 91.31 138 TYR A O 1
ATOM 1077 N N . LEU A 1 139 ? 1.639 -17.169 1.914 1.00 88.12 139 LEU A N 1
ATOM 1078 C CA . LEU A 1 139 ? 1.825 -16.173 2.969 1.00 88.12 139 LEU A CA 1
ATOM 1079 C C . LEU A 1 139 ? 0.491 -15.742 3.597 1.00 88.12 139 LEU A C 1
ATOM 1081 O O . LEU A 1 139 ? 0.401 -15.608 4.816 1.00 88.12 139 LEU A O 1
ATOM 1085 N N . THR A 1 140 ? -0.557 -15.568 2.785 1.00 88.06 140 THR A N 1
ATOM 1086 C CA . THR A 1 140 ? -1.895 -15.196 3.274 1.00 88.06 140 THR A CA 1
ATOM 1087 C C . THR A 1 140 ? -2.539 -16.283 4.126 1.00 88.06 140 THR A C 1
ATOM 1089 O O . THR A 1 140 ? -3.271 -15.963 5.061 1.00 88.06 140 THR A O 1
ATOM 1092 N N . TRP A 1 141 ? -2.217 -17.555 3.876 1.00 88.81 141 TRP A N 1
ATOM 1093 C CA . TRP A 1 141 ? -2.683 -18.662 4.710 1.00 88.81 141 TRP A CA 1
ATOM 1094 C C . TRP A 1 141 ? -2.097 -18.586 6.129 1.00 88.81 141 TRP A C 1
ATOM 1096 O O . TRP A 1 141 ? -2.788 -18.862 7.106 1.00 88.81 141 TRP A O 1
ATOM 1106 N N . GLY A 1 142 ? -0.857 -18.113 6.279 1.00 83.25 142 GLY A N 1
ATOM 1107 C CA . GLY A 1 142 ? -0.233 -17.894 7.589 1.00 83.25 142 GLY A CA 1
ATOM 1108 C C . GLY A 1 142 ? -0.880 -16.793 8.448 1.00 83.25 142 GLY A C 1
ATOM 1109 O O . GLY A 1 142 ? -0.503 -16.634 9.611 1.00 83.25 142 GLY A O 1
ATOM 1110 N N . GLY A 1 143 ? -1.841 -16.036 7.907 1.00 86.38 143 GLY A N 1
ATOM 1111 C CA . GLY A 1 143 ? -2.548 -14.969 8.612 1.00 86.38 143 GLY A CA 1
ATOM 1112 C C . GLY A 1 143 ? -1.713 -13.701 8.832 1.00 86.38 143 GLY A C 1
ATOM 1113 O O . GLY A 1 143 ? -0.597 -13.551 8.325 1.00 86.38 143 GLY A O 1
ATOM 1114 N N . LEU A 1 144 ? -2.261 -12.764 9.613 1.00 83.50 144 LEU A N 1
ATOM 1115 C CA . LEU A 1 144 ? -1.657 -11.445 9.834 1.00 83.50 144 LEU A CA 1
ATOM 1116 C C . LEU A 1 144 ? -0.298 -11.547 10.545 1.00 83.50 144 LEU A C 1
ATOM 1118 O O . LEU A 1 144 ? 0.661 -10.885 10.151 1.00 83.50 144 LEU A O 1
ATOM 1122 N N . HIS A 1 145 ? -0.179 -12.424 11.545 1.00 83.56 145 HIS A N 1
ATOM 1123 C CA . HIS A 1 145 ? 1.069 -12.631 12.288 1.00 83.56 145 HIS A CA 1
ATOM 1124 C C . HIS A 1 145 ? 2.231 -13.161 11.431 1.00 83.56 145 HIS A C 1
ATOM 1126 O O . HIS A 1 145 ? 3.393 -12.927 11.774 1.00 83.56 145 HIS A O 1
ATOM 1132 N N . ALA A 1 146 ? 1.951 -13.907 10.356 1.00 86.12 146 ALA A N 1
ATOM 1133 C CA . ALA A 1 146 ? 2.982 -14.359 9.422 1.00 86.12 146 ALA A CA 1
ATOM 1134 C C . ALA A 1 146 ? 3.476 -13.202 8.544 1.00 86.12 146 ALA A C 1
ATOM 1136 O O . ALA A 1 146 ? 4.683 -13.022 8.398 1.00 86.12 146 ALA A O 1
ATOM 1137 N N . MET A 1 147 ? 2.555 -12.373 8.037 1.00 87.12 147 MET A N 1
ATOM 1138 C CA . MET A 1 147 ? 2.900 -11.185 7.249 1.00 87.12 147 MET A CA 1
ATOM 1139 C C . MET A 1 147 ? 3.729 -10.186 8.055 1.00 87.12 147 MET A C 1
ATOM 1141 O O . MET A 1 147 ? 4.771 -9.729 7.598 1.00 87.12 147 MET A O 1
ATOM 1145 N N . VAL A 1 148 ? 3.288 -9.882 9.277 1.00 87.50 148 VAL A N 1
ATOM 1146 C CA . VAL A 1 148 ? 3.950 -8.905 10.146 1.00 87.50 148 VAL A CA 1
ATOM 1147 C C . VAL A 1 148 ? 5.354 -9.365 10.534 1.00 87.50 148 VAL A C 1
ATOM 1149 O O . VAL A 1 148 ? 6.282 -8.567 10.477 1.00 87.50 148 VAL A O 1
ATOM 1152 N N . ARG A 1 149 ? 5.539 -10.654 10.854 1.00 86.69 149 ARG A N 1
ATOM 1153 C CA . ARG A 1 149 ? 6.874 -11.207 11.138 1.00 86.69 149 ARG A CA 1
ATOM 1154 C C . ARG A 1 149 ? 7.801 -11.161 9.931 1.00 86.69 149 ARG A C 1
ATOM 1156 O O . ARG A 1 149 ? 8.989 -10.916 10.097 1.00 86.69 149 ARG A O 1
ATOM 1163 N N . LEU A 1 150 ? 7.272 -11.395 8.732 1.00 88.12 150 LEU A N 1
ATOM 1164 C CA . LEU A 1 150 ? 8.054 -11.298 7.504 1.00 88.12 150 LEU A CA 1
ATOM 1165 C C . LEU A 1 150 ? 8.535 -9.859 7.279 1.00 88.12 150 LEU A C 1
ATOM 1167 O O . LEU A 1 150 ? 9.714 -9.657 7.018 1.00 88.12 150 LEU A O 1
ATOM 1171 N N . VAL A 1 151 ? 7.660 -8.864 7.453 1.00 86.69 151 VAL A N 1
ATOM 1172 C CA . VAL A 1 151 ? 8.050 -7.447 7.364 1.00 86.69 151 VAL A CA 1
ATOM 1173 C C . VAL A 1 151 ? 9.067 -7.077 8.444 1.00 86.69 151 VAL A C 1
ATOM 1175 O O . VAL A 1 151 ? 10.055 -6.418 8.143 1.00 86.69 151 VAL A O 1
ATOM 1178 N N . GLU A 1 152 ? 8.853 -7.512 9.684 1.00 86.38 152 GLU A N 1
ATOM 1179 C CA . GLU A 1 152 ? 9.776 -7.260 10.795 1.00 86.38 152 GLU A CA 1
ATOM 1180 C C . GLU A 1 152 ? 11.174 -7.829 10.512 1.00 86.38 152 GLU A C 1
ATOM 1182 O O . GLU A 1 152 ? 12.163 -7.141 10.737 1.00 86.38 152 GLU A O 1
ATOM 1187 N N . LEU A 1 153 ? 11.256 -9.031 9.933 1.00 89.00 153 LEU A N 1
ATOM 1188 C CA . LEU A 1 153 ? 12.519 -9.658 9.536 1.00 89.00 153 LEU A CA 1
ATOM 1189 C C . LEU A 1 153 ? 13.240 -8.915 8.402 1.00 89.00 153 LEU A C 1
ATOM 1191 O O . LEU A 1 153 ? 14.458 -8.974 8.338 1.00 89.00 153 LEU A O 1
ATOM 1195 N N . PHE A 1 154 ? 12.524 -8.222 7.512 1.00 84.94 154 PHE A N 1
ATOM 1196 C CA . PHE A 1 154 ? 13.156 -7.396 6.474 1.00 84.94 154 PHE A CA 1
ATOM 1197 C C . PHE A 1 154 ? 13.705 -6.063 7.000 1.00 84.94 154 PHE A C 1
ATOM 1199 O O . PHE A 1 154 ? 14.552 -5.462 6.342 1.00 84.94 154 PHE A O 1
ATOM 1206 N N . PHE A 1 155 ? 13.185 -5.568 8.126 1.00 80.69 155 PHE A N 1
ATOM 1207 C CA . PHE A 1 155 ? 13.613 -4.306 8.739 1.00 80.69 155 PHE A CA 1
ATOM 1208 C C . PHE A 1 155 ? 14.720 -4.478 9.792 1.00 80.69 155 PHE A C 1
ATOM 1210 O O . PHE A 1 155 ? 15.374 -3.486 10.121 1.00 80.69 155 PHE A O 1
ATOM 1217 N N . LEU A 1 156 ? 14.897 -5.691 10.328 1.00 78.56 156 LEU A N 1
ATOM 1218 C CA . LEU A 1 156 ? 15.994 -6.092 11.222 1.00 78.56 156 LEU A CA 1
ATOM 1219 C C . LEU A 1 156 ? 17.253 -6.460 10.430 1.00 78.56 156 LEU A C 1
ATOM 1221 O O . LEU A 1 156 ? 18.346 -6.066 10.894 1.00 78.56 156 LEU A O 1
#

Sequence (156 aa):
MSNIPSMKQEKISTLQALFTVTSTVYAVGIVSLPRTIAEQTKTPDVWQGLLLASLLGIGVIFIHVKLCQRFPGKTFYEFNPVIAGKFIGQLINISFIVYCTMICSLVCRMMAEFLKGLALERTPIGMIIFPFLLLIGYLTWGGLHAMVRLVELFFL

Radius of gyration: 19.32 Å; Cα contacts (8 Å, |Δi|>4): 66; chains: 1; bounding box: 45×40×43 Å

Solvent-accessible surface area (backbone atoms only — not comparable to full-atom values): 9036 Å² total; per-residue (Å²): 142,78,88,70,76,74,76,73,78,82,79,73,52,72,66,48,50,49,52,49,54,51,51,64,56,55,72,52,54,68,64,54,48,58,51,55,48,38,72,71,66,75,47,91,69,46,64,59,58,53,50,53,52,49,55,54,48,52,55,54,50,51,52,51,53,53,50,48,70,73,42,70,96,53,53,76,72,60,46,36,27,71,75,63,34,65,66,56,14,47,50,51,43,52,52,49,52,54,50,53,52,53,50,51,54,49,52,51,48,53,54,28,53,50,47,26,75,73,77,36,74,88,57,60,58,70,72,51,40,51,62,51,52,52,52,50,52,55,47,58,70,56,38,69,71,44,51,42,51,54,47,50,62,75,75,106

Secondary structure (DSSP, 8-state):
-------------HHHHHHHHHHHHHSSHHHHHHHHHHHHH-SSTHHHHHHHHHHHHHHHHHHHHHHHHHSTT--HHHHHHHHH-HHHHHHHHHHHHHHHHHHHHHHHHHHHHHHHHHT-TTS-HHHHHHHHHHHHHHHHHTHHHHHHHHHHHHH-